Protein AF-A0A9N9SGQ4-F1 (afdb_monomer_lite)

Structure (mmCIF, N/CA/C/O backbone):
data_AF-A0A9N9SGQ4-F1
#
_entry.id   AF-A0A9N9SGQ4-F1
#
loop_
_atom_site.group_PDB
_atom_site.id
_atom_site.type_symbol
_atom_site.label_atom_id
_atom_site.label_alt_id
_atom_site.label_comp_id
_atom_site.label_asym_id
_atom_site.label_entity_id
_atom_site.label_seq_id
_atom_site.pdbx_PDB_ins_code
_atom_site.Cartn_x
_atom_site.Cartn_y
_atom_site.Cartn_z
_atom_site.occupancy
_atom_site.B_iso_or_equiv
_atom_site.auth_seq_id
_atom_site.auth_comp_id
_atom_site.auth_asym_id
_atom_site.auth_atom_id
_atom_site.pdbx_PDB_model_num
ATOM 1 N N . MET A 1 1 ? -41.877 2.219 11.984 1.00 39.41 1 MET A N 1
ATOM 2 C CA . MET A 1 1 ? -40.565 1.550 12.148 1.00 39.41 1 MET A CA 1
ATOM 3 C C . MET A 1 1 ? -39.696 1.920 10.952 1.00 39.41 1 MET A C 1
ATOM 5 O O . MET A 1 1 ? -40.021 1.522 9.845 1.00 39.41 1 MET A O 1
ATOM 9 N N . SER A 1 2 ? -38.686 2.779 11.128 1.00 46.25 2 SER A N 1
ATOM 10 C CA . SER A 1 2 ? -37.854 3.271 10.017 1.00 46.25 2 SER A CA 1
ATOM 11 C C . SER A 1 2 ? -36.618 2.382 9.852 1.00 46.25 2 SER A C 1
ATOM 13 O O . SER A 1 2 ? -35.732 2.385 10.707 1.00 46.25 2 SER A O 1
ATOM 15 N N . ASN A 1 3 ? -36.576 1.608 8.763 1.00 47.66 3 ASN A N 1
ATOM 16 C CA . ASN A 1 3 ? -35.424 0.803 8.355 1.00 47.66 3 ASN A CA 1
ATOM 17 C C . ASN A 1 3 ? -34.316 1.721 7.825 1.00 47.66 3 ASN A C 1
ATOM 19 O O . ASN A 1 3 ? -34.193 1.966 6.624 1.00 47.66 3 ASN A O 1
ATOM 23 N N . ARG A 1 4 ? -33.496 2.247 8.737 1.00 45.59 4 ARG A N 1
ATOM 24 C CA . ARG A 1 4 ? -32.299 3.006 8.378 1.00 45.59 4 ARG A CA 1
ATOM 25 C C . ARG A 1 4 ? -31.249 2.015 7.856 1.00 45.59 4 ARG A C 1
ATOM 27 O O . ARG A 1 4 ? -30.684 1.251 8.636 1.00 45.59 4 ARG A O 1
ATOM 34 N N . LYS A 1 5 ? -31.011 2.002 6.536 1.00 50.31 5 LYS A N 1
ATOM 35 C CA . LYS A 1 5 ? -29.876 1.294 5.914 1.00 50.31 5 LYS A CA 1
ATOM 36 C C . LYS A 1 5 ? -28.607 1.679 6.680 1.00 50.31 5 LYS A C 1
ATOM 38 O O . LYS A 1 5 ? -28.255 2.858 6.713 1.00 50.31 5 LYS A O 1
ATOM 43 N N . LYS A 1 6 ? -27.951 0.710 7.325 1.00 44.91 6 LYS A N 1
ATOM 44 C CA . LYS A 1 6 ? -26.631 0.928 7.921 1.00 44.91 6 LYS A CA 1
ATOM 45 C C . LYS A 1 6 ? -25.654 1.150 6.770 1.00 44.91 6 LYS A C 1
ATOM 47 O O . LYS A 1 6 ? -25.265 0.202 6.096 1.00 44.91 6 LYS A O 1
ATOM 52 N N . PHE A 1 7 ? -25.325 2.409 6.504 1.00 44.19 7 PHE A N 1
ATOM 53 C CA . PHE A 1 7 ? -24.153 2.737 5.708 1.00 44.19 7 PHE A CA 1
ATOM 54 C C . PHE A 1 7 ? -22.929 2.225 6.472 1.00 44.19 7 PHE A C 1
ATOM 56 O O . PHE A 1 7 ? -22.817 2.449 7.675 1.00 44.19 7 PHE A O 1
ATOM 63 N N . TYR A 1 8 ? -22.066 1.480 5.785 1.00 48.06 8 TYR A N 1
ATOM 64 C CA . TYR A 1 8 ? -20.759 1.090 6.302 1.00 48.06 8 TYR A CA 1
ATOM 65 C C . TYR A 1 8 ? -19.973 2.369 6.602 1.00 48.06 8 TYR A C 1
ATOM 67 O O . TYR A 1 8 ? -19.695 3.136 5.679 1.00 48.06 8 TYR A O 1
ATOM 75 N N . ASP A 1 9 ? -19.689 2.620 7.879 1.00 44.97 9 ASP A N 1
ATOM 76 C CA . ASP A 1 9 ? -18.826 3.715 8.307 1.00 44.97 9 ASP A CA 1
ATOM 77 C C . ASP A 1 9 ? -17.366 3.242 8.189 1.00 44.97 9 ASP A C 1
ATOM 79 O O . ASP A 1 9 ? -16.953 2.346 8.928 1.00 44.97 9 ASP A O 1
ATOM 83 N N . PRO A 1 10 ? -16.574 3.771 7.239 1.00 49.44 10 PRO A N 1
ATOM 84 C CA . PRO A 1 10 ? -15.203 3.323 7.027 1.00 49.44 10 PRO A CA 1
ATOM 85 C C . PRO A 1 10 ? -14.225 3.830 8.099 1.00 49.44 10 PRO A C 1
ATOM 87 O O . PRO A 1 10 ? -13.058 3.442 8.064 1.00 49.44 10 PRO A O 1
ATOM 90 N N . SER A 1 11 ? -14.668 4.678 9.038 1.00 47.62 11 SER A N 1
ATOM 91 C CA . SER A 1 11 ? -13.829 5.148 10.151 1.00 47.62 11 SER A CA 1
ATOM 92 C C . SER A 1 11 ? -13.601 4.081 11.239 1.00 47.62 11 SER A C 1
ATOM 94 O O . SER A 1 11 ? -12.649 4.183 12.013 1.00 47.62 11 SER A O 1
ATOM 96 N N . ASP A 1 12 ? -14.392 3.002 11.232 1.00 48.22 12 ASP A N 1
ATOM 97 C CA . ASP A 1 12 ? -14.352 1.896 12.195 1.00 48.22 12 ASP A CA 1
ATOM 98 C C . ASP A 1 12 ? -13.563 0.688 11.661 1.00 48.22 12 ASP A C 1
ATOM 100 O O . ASP A 1 12 ? -14.053 -0.443 11.566 1.00 48.22 12 ASP A O 1
ATOM 104 N N . ASN A 1 13 ? -12.290 0.882 11.310 1.00 58.91 13 ASN A N 1
ATOM 105 C CA . ASN A 1 13 ? -11.428 -0.287 11.164 1.00 58.91 13 ASN A CA 1
ATOM 106 C C . ASN A 1 13 ? -11.178 -0.846 12.576 1.00 58.91 13 ASN A C 1
ATOM 108 O O . ASN A 1 13 ? -10.500 -0.212 13.387 1.00 58.91 13 ASN A O 1
ATOM 112 N N . ALA A 1 14 ? -11.750 -2.015 12.890 1.00 61.97 14 ALA A N 1
ATOM 113 C CA . ALA A 1 14 ? -11.760 -2.612 14.234 1.00 61.97 14 ALA A CA 1
ATOM 114 C C . ALA A 1 14 ? -10.365 -2.722 14.885 1.00 61.97 14 ALA A C 1
ATOM 116 O O . ALA A 1 14 ? -10.246 -2.819 16.106 1.00 61.97 14 ALA A O 1
ATOM 117 N N . LEU A 1 15 ? -9.310 -2.708 14.068 1.00 60.81 15 LEU A N 1
ATOM 118 C CA . LEU A 1 15 ? -7.911 -2.713 14.485 1.00 60.81 15 LEU A CA 1
ATOM 119 C C . LEU A 1 15 ? -7.448 -1.341 14.991 1.00 60.81 15 LEU A C 1
ATOM 121 O O . LEU A 1 15 ? -6.843 -1.254 16.057 1.00 60.81 15 LEU A O 1
ATOM 125 N N . THR A 1 16 ? -7.797 -0.262 14.290 1.00 62.34 16 THR A N 1
ATOM 126 C CA . THR A 1 16 ? -7.433 1.111 14.665 1.00 62.34 16 THR A CA 1
ATOM 127 C C . THR A 1 16 ? -8.123 1.530 15.964 1.00 62.34 16 THR A C 1
ATOM 129 O O . THR A 1 16 ? -7.479 2.091 16.849 1.00 62.34 16 THR A O 1
ATOM 132 N N . ALA A 1 17 ? -9.396 1.160 16.149 1.00 64.38 17 ALA A N 1
ATOM 133 C CA . ALA A 1 17 ? -10.119 1.372 17.409 1.00 64.38 17 ALA A CA 1
ATOM 134 C C . ALA A 1 17 ? -9.454 0.663 18.608 1.00 64.38 17 ALA A C 1
ATOM 136 O O . ALA A 1 17 ? -9.537 1.132 19.744 1.00 64.38 17 ALA A O 1
ATOM 137 N N . LYS A 1 18 ? -8.750 -0.448 18.352 1.00 67.75 18 LYS A N 1
ATOM 138 C CA . LYS A 1 18 ? -7.996 -1.222 19.350 1.00 67.75 18 LYS A CA 1
ATOM 139 C C . LYS A 1 18 ? -6.526 -0.805 19.465 1.00 67.75 18 LYS A C 1
ATOM 141 O O . LYS A 1 18 ? -5.787 -1.450 20.202 1.00 67.75 18 LYS A O 1
ATOM 146 N N . ASN A 1 19 ? -6.101 0.255 18.769 1.00 64.19 19 ASN A N 1
ATOM 147 C CA . ASN A 1 19 ? -4.700 0.685 18.695 1.00 64.19 19 ASN A CA 1
ATOM 148 C C . ASN A 1 19 ? -3.757 -0.434 18.198 1.00 64.19 19 ASN A C 1
ATOM 150 O O . ASN A 1 19 ? -2.599 -0.511 18.605 1.00 64.19 19 ASN A O 1
ATOM 154 N N . ILE A 1 20 ? -4.274 -1.334 17.356 1.00 63.44 20 ILE A N 1
ATOM 155 C CA . ILE A 1 20 ? -3.523 -2.439 16.762 1.00 63.44 20 ILE A CA 1
ATOM 156 C C . ILE A 1 20 ? -3.000 -1.972 15.407 1.00 63.44 20 ILE A C 1
ATOM 158 O O . ILE A 1 20 ? -3.774 -1.690 14.487 1.00 63.44 20 ILE A O 1
ATOM 162 N N . TYR A 1 21 ? -1.678 -1.943 15.284 1.00 78.19 21 TYR A N 1
ATOM 163 C CA . TYR A 1 21 ? -0.982 -1.629 14.045 1.00 78.19 21 TYR A CA 1
ATOM 164 C C . TYR A 1 21 ? -0.517 -2.920 13.382 1.00 78.19 21 TYR A C 1
ATOM 166 O O . TYR A 1 21 ? 0.110 -3.766 14.015 1.00 78.19 21 TYR A O 1
ATOM 174 N N . CYS A 1 22 ? -0.861 -3.084 12.113 1.00 79.75 22 CYS A N 1
ATOM 175 C CA . CYS A 1 22 ? -0.547 -4.258 11.318 1.00 79.75 22 CYS A CA 1
ATOM 176 C C . CYS A 1 22 ? 0.244 -3.820 10.092 1.00 79.75 22 CYS A C 1
ATOM 178 O O . CYS A 1 22 ? -0.147 -2.879 9.404 1.00 79.75 22 CYS A O 1
ATOM 180 N N . ILE A 1 23 ? 1.326 -4.539 9.805 1.00 88.50 23 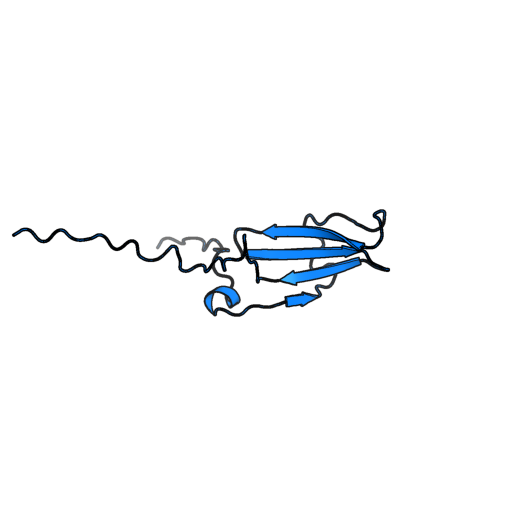ILE A N 1
ATOM 181 C CA . ILE A 1 23 ? 2.097 -4.430 8.569 1.00 88.50 23 ILE A CA 1
ATOM 182 C C . ILE A 1 23 ? 2.164 -5.836 7.991 1.00 88.50 23 ILE A C 1
ATOM 184 O O . ILE A 1 23 ? 2.512 -6.781 8.697 1.00 88.50 23 ILE A O 1
ATOM 188 N N . GLY A 1 24 ? 1.822 -5.985 6.718 1.00 89.88 24 GLY A N 1
ATOM 189 C CA . GLY A 1 24 ? 1.847 -7.289 6.072 1.00 89.88 24 GLY A CA 1
ATOM 190 C C . GLY A 1 24 ? 1.990 -7.187 4.568 1.00 89.88 24 GLY A C 1
ATOM 191 O O . GLY A 1 24 ? 1.643 -6.178 3.953 1.00 89.88 24 GLY A O 1
ATOM 192 N N . THR A 1 25 ? 2.500 -8.251 3.963 1.00 92.31 25 THR A N 1
ATOM 193 C CA . THR A 1 25 ? 2.470 -8.406 2.512 1.00 92.31 25 THR A CA 1
ATOM 194 C C . THR A 1 25 ? 1.065 -8.797 2.069 1.00 92.31 25 THR A C 1
ATOM 196 O O . THR A 1 25 ? 0.373 -9.577 2.724 1.00 92.31 25 THR A O 1
ATOM 199 N N . LEU A 1 26 ? 0.625 -8.235 0.947 1.00 91.06 26 LEU A N 1
ATOM 200 C CA . LEU A 1 26 ? -0.665 -8.544 0.345 1.00 91.06 26 LEU A CA 1
ATOM 201 C C . LEU A 1 2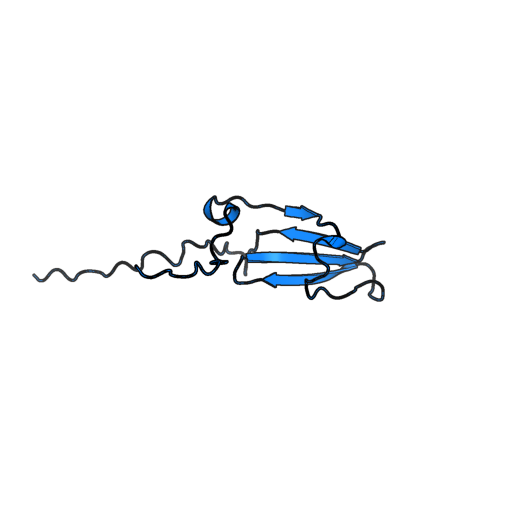6 ? -0.448 -9.269 -0.976 1.00 91.06 26 LEU A C 1
ATOM 203 O O . LEU A 1 26 ? 0.383 -8.875 -1.797 1.00 91.06 26 LEU A O 1
ATOM 207 N N . ARG A 1 27 ? -1.224 -10.331 -1.185 1.00 89.25 27 ARG A N 1
ATOM 208 C CA . ARG A 1 27 ? -1.239 -11.065 -2.448 1.00 89.25 27 ARG A CA 1
ATOM 209 C C . ARG A 1 27 ? -1.892 -10.204 -3.534 1.00 89.25 27 ARG A C 1
ATOM 211 O O . ARG A 1 27 ? -2.829 -9.453 -3.260 1.00 89.25 27 ARG A O 1
ATOM 218 N N . SER A 1 28 ? -1.383 -10.295 -4.760 1.00 85.75 28 SER A N 1
ATOM 219 C CA . SER A 1 28 ? -1.766 -9.417 -5.874 1.00 85.75 28 SER A CA 1
ATOM 220 C C . SER A 1 28 ? -3.254 -9.486 -6.234 1.00 85.75 28 SER A C 1
ATOM 222 O O . SER A 1 28 ? -3.851 -8.453 -6.519 1.00 85.75 28 SER A O 1
ATOM 224 N N . ASP A 1 29 ? -3.858 -10.671 -6.142 1.00 90.06 29 ASP A N 1
ATOM 225 C CA . ASP A 1 29 ? -5.281 -10.935 -6.407 1.00 90.06 29 ASP A CA 1
ATOM 226 C C . ASP A 1 29 ? -6.226 -10.237 -5.410 1.00 90.06 29 ASP A C 1
ATOM 228 O O . ASP A 1 29 ? -7.413 -10.062 -5.671 1.00 90.06 29 ASP A O 1
ATOM 232 N N . ARG A 1 30 ? -5.717 -9.801 -4.250 1.00 88.12 30 ARG A N 1
ATOM 233 C CA . ARG A 1 30 ? -6.515 -9.117 -3.216 1.00 88.12 30 ARG A CA 1
ATOM 234 C C . ARG A 1 30 ? -6.570 -7.601 -3.383 1.00 88.12 30 ARG A C 1
ATOM 236 O O . ARG A 1 30 ? -7.341 -6.949 -2.686 1.00 88.12 30 ARG A O 1
ATOM 243 N N . ILE A 1 31 ? -5.776 -7.043 -4.297 1.00 87.62 31 ILE A N 1
ATOM 244 C CA . ILE A 1 31 ? -5.592 -5.594 -4.479 1.00 87.62 31 ILE A CA 1
ATOM 245 C C . ILE A 1 31 ? -5.782 -5.142 -5.933 1.00 87.62 31 ILE A C 1
ATOM 247 O O . ILE A 1 31 ? -5.422 -4.020 -6.275 1.00 87.62 31 ILE A O 1
ATOM 251 N N . GLU A 1 32 ? -6.361 -5.982 -6.792 1.00 80.88 32 GLU A N 1
ATOM 252 C CA . GLU A 1 32 ? -6.556 -5.688 -8.224 1.00 80.88 32 GLU A CA 1
ATOM 253 C C . GLU A 1 32 ? -7.436 -4.457 -8.475 1.00 80.88 32 GLU A C 1
ATOM 255 O O . GLU A 1 32 ? -7.270 -3.762 -9.472 1.00 80.88 32 GLU A O 1
ATOM 260 N N . LYS A 1 33 ? -8.357 -4.166 -7.550 1.00 85.75 33 LYS A N 1
ATOM 261 C CA . LYS A 1 33 ? -9.253 -3.003 -7.623 1.00 85.75 33 LYS A CA 1
ATOM 262 C C . LYS A 1 33 ? -8.627 -1.714 -7.088 1.00 85.75 33 LYS A C 1
ATOM 264 O O . LYS A 1 33 ? -9.223 -0.651 -7.237 1.00 85.75 33 LYS A O 1
ATOM 269 N N . ALA A 1 34 ? -7.473 -1.795 -6.428 1.00 84.69 34 ALA A N 1
ATOM 270 C CA . ALA A 1 34 ? -6.793 -0.610 -5.931 1.00 84.69 34 ALA A CA 1
ATOM 271 C C . ALA A 1 34 ? -6.096 0.107 -7.102 1.00 84.69 34 ALA A C 1
ATOM 273 O O . ALA A 1 34 ? -5.467 -0.568 -7.921 1.00 84.69 34 ALA A O 1
ATOM 274 N N . PRO A 1 35 ? -6.141 1.451 -7.181 1.00 88.88 35 PRO A N 1
ATOM 275 C CA . PRO A 1 35 ? -5.478 2.235 -8.226 1.00 88.88 35 PRO A CA 1
ATOM 276 C C . PRO A 1 35 ? -3.952 2.291 -8.007 1.00 88.88 35 PRO A C 1
ATOM 278 O O . PRO A 1 35 ? -3.354 3.351 -7.841 1.00 88.88 35 PRO A O 1
ATOM 281 N N . LEU A 1 36 ? -3.308 1.126 -7.947 1.00 87.56 36 LEU A N 1
ATOM 282 C CA . LEU A 1 36 ? -1.866 0.986 -7.805 1.00 87.56 36 LEU A CA 1
ATOM 283 C C . LEU A 1 36 ? -1.211 0.935 -9.181 1.00 87.56 36 LEU A C 1
ATOM 285 O O . LEU A 1 36 ? -1.506 0.055 -9.989 1.00 87.56 36 LEU A O 1
ATOM 289 N N . THR A 1 37 ? -0.255 1.831 -9.397 1.00 88.81 37 THR A N 1
ATOM 290 C CA . THR A 1 37 ? 0.547 1.885 -10.619 1.00 88.81 37 THR A CA 1
ATOM 291 C C . THR A 1 37 ? 1.289 0.568 -10.860 1.00 88.81 37 THR A C 1
ATOM 293 O O . THR A 1 37 ? 1.829 -0.042 -9.930 1.00 88.81 37 THR A O 1
ATOM 296 N N . ASP A 1 38 ? 1.320 0.115 -12.114 1.00 89.06 38 ASP A N 1
ATOM 297 C CA . ASP A 1 38 ? 2.178 -0.993 -12.530 1.00 89.06 38 ASP A CA 1
ATOM 298 C C . ASP A 1 38 ? 3.623 -0.493 -12.669 1.00 89.06 38 ASP A C 1
ATOM 300 O O . ASP A 1 38 ? 3.929 0.396 -13.463 1.00 89.06 38 ASP A O 1
ATOM 304 N N . LEU A 1 39 ? 4.523 -1.066 -11.875 1.00 90.81 39 LEU A N 1
ATOM 305 C CA . LEU A 1 39 ? 5.934 -0.698 -11.824 1.00 90.81 39 LEU A CA 1
ATOM 306 C C . LEU A 1 39 ? 6.839 -1.590 -12.696 1.00 90.81 39 LEU A C 1
ATOM 308 O O . LEU A 1 39 ? 8.048 -1.421 -12.648 1.00 90.81 39 LEU A O 1
ATOM 312 N N . LYS A 1 40 ? 6.315 -2.534 -13.501 1.00 87.62 40 LYS A N 1
ATOM 313 C CA . LYS A 1 40 ? 7.135 -3.551 -14.210 1.00 87.62 40 LYS A CA 1
ATOM 314 C C . LYS A 1 40 ? 8.109 -2.922 -15.206 1.00 87.62 40 LYS A C 1
ATOM 316 O O . LYS A 1 40 ? 9.135 -3.505 -15.527 1.00 87.62 40 LYS A O 1
ATOM 321 N N . LYS A 1 41 ? 7.753 -1.742 -15.717 1.00 90.25 41 LYS A N 1
ATOM 322 C CA . LYS A 1 41 ? 8.552 -0.950 -16.662 1.00 90.25 41 LYS A CA 1
ATOM 323 C C . LYS A 1 41 ? 9.370 0.150 -15.976 1.00 90.25 41 LYS A C 1
ATOM 325 O O . LYS A 1 41 ? 10.049 0.909 -16.656 1.00 90.25 41 LYS A O 1
ATOM 330 N N . GLN A 1 42 ? 9.263 0.278 -14.655 1.00 91.44 42 GLN A N 1
ATOM 331 C CA . GLN A 1 42 ? 9.980 1.283 -13.876 1.00 91.44 42 GLN A CA 1
ATOM 332 C C . GLN A 1 42 ? 11.346 0.752 -13.440 1.00 91.44 42 GLN A C 1
ATOM 334 O O . GLN A 1 42 ? 11.610 -0.451 -13.466 1.00 91.44 42 GLN A O 1
ATOM 339 N N . LYS A 1 43 ? 12.230 1.659 -13.018 1.00 93.12 43 LYS A N 1
ATOM 340 C CA . LYS A 1 43 ? 13.549 1.287 -12.502 1.00 93.12 43 LYS A CA 1
ATOM 341 C C . LYS A 1 43 ? 13.410 0.422 -11.239 1.00 93.12 43 LYS A C 1
ATOM 343 O O . LYS A 1 43 ? 12.436 0.509 -10.490 1.00 93.12 43 LYS A O 1
ATOM 348 N N . ARG A 1 44 ? 14.405 -0.428 -10.993 1.00 93.38 44 ARG A N 1
ATOM 349 C CA . ARG A 1 44 ? 14.562 -1.128 -9.714 1.00 93.38 44 ARG A CA 1
ATOM 350 C C . ARG A 1 44 ? 14.694 -0.114 -8.569 1.00 93.38 44 ARG A C 1
ATOM 352 O O . ARG A 1 44 ? 15.387 0.893 -8.712 1.00 93.38 44 ARG A O 1
ATOM 359 N N . GLY A 1 45 ? 14.038 -0.389 -7.447 1.00 91.19 45 GLY A N 1
ATOM 360 C CA . GLY A 1 45 ? 13.965 0.488 -6.278 1.00 91.19 45 GLY A CA 1
ATOM 361 C C . GLY A 1 45 ? 12.836 1.522 -6.335 1.00 91.19 45 GLY A C 1
ATOM 362 O O . GLY A 1 45 ? 12.647 2.260 -5.372 1.00 91.19 45 GLY A O 1
ATOM 363 N N . THR A 1 46 ? 12.066 1.592 -7.427 1.00 93.00 46 THR A N 1
ATOM 364 C CA . THR A 1 46 ? 10.897 2.474 -7.501 1.00 93.00 46 THR A CA 1
ATOM 365 C C . THR A 1 46 ? 9.768 1.947 -6.615 1.00 93.00 46 THR A C 1
ATOM 367 O O . THR A 1 46 ? 9.514 0.742 -6.545 1.00 93.00 46 THR A O 1
ATOM 370 N N . SER A 1 47 ? 9.051 2.857 -5.960 1.00 92.88 47 SER A N 1
ATOM 371 C CA . SER A 1 47 ? 7.861 2.545 -5.175 1.00 92.88 47 SER A CA 1
ATOM 372 C C . SER A 1 47 ? 6.710 3.492 -5.503 1.00 92.88 47 SER A C 1
ATOM 374 O O . SER A 1 47 ? 6.904 4.604 -5.992 1.00 92.88 47 SER A O 1
ATOM 376 N N . HIS A 1 48 ? 5.492 3.023 -5.251 1.00 92.44 48 HIS A N 1
ATOM 377 C CA . HIS A 1 48 ? 4.263 3.793 -5.352 1.00 92.44 48 HIS A CA 1
ATOM 378 C C . HIS A 1 48 ? 3.458 3.607 -4.070 1.00 92.44 48 HIS A C 1
ATOM 380 O O . HIS A 1 48 ? 3.183 2.476 -3.660 1.00 92.44 48 HIS A O 1
ATOM 386 N N . VAL A 1 49 ? 3.084 4.723 -3.449 1.00 90.00 49 VAL A N 1
ATOM 387 C CA . VAL A 1 49 ? 2.347 4.747 -2.187 1.00 90.00 49 VAL A CA 1
ATOM 388 C C . VAL A 1 49 ? 0.948 5.277 -2.450 1.00 90.00 49 VAL A C 1
ATOM 390 O O . VAL A 1 49 ? 0.780 6.350 -3.021 1.00 90.00 49 VAL A O 1
ATOM 393 N N . LEU A 1 50 ? -0.053 4.526 -2.007 1.00 89.12 50 LEU A N 1
ATOM 394 C CA . LEU 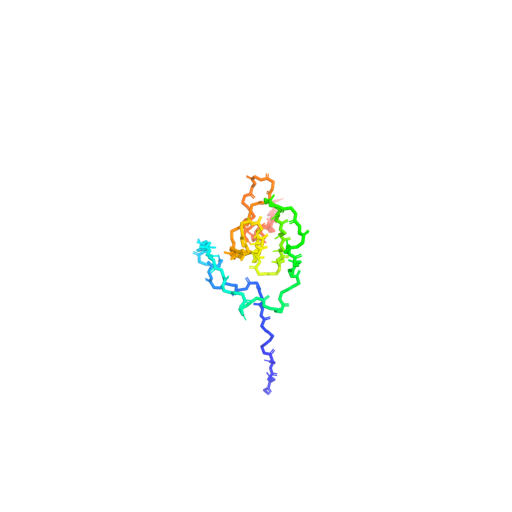A 1 50 ? -1.455 4.906 -2.053 1.00 89.12 50 LEU A CA 1
ATOM 395 C C . LEU A 1 50 ? -2.001 4.935 -0.625 1.00 89.12 50 LEU A C 1
ATOM 397 O O . LEU A 1 50 ? -1.880 3.951 0.103 1.00 89.12 50 LEU A O 1
ATOM 401 N N . ARG A 1 51 ? -2.614 6.052 -0.231 1.00 85.50 51 ARG A N 1
ATOM 402 C CA . ARG A 1 51 ? -3.239 6.230 1.085 1.00 85.50 51 ARG A CA 1
ATOM 403 C C . ARG A 1 51 ? -4.738 6.415 0.922 1.00 85.50 51 ARG A C 1
ATOM 405 O O . ARG A 1 51 ? -5.177 7.284 0.174 1.00 85.50 51 ARG A O 1
ATOM 412 N N . GLU A 1 52 ? -5.510 5.653 1.684 1.00 83.25 52 GLU A N 1
ATOM 413 C CA . GLU A 1 52 ? -6.938 5.882 1.857 1.00 83.25 52 GLU A CA 1
ATOM 414 C C . GLU A 1 52 ? -7.183 6.604 3.183 1.00 83.25 52 GLU A C 1
ATOM 416 O O . GLU A 1 52 ? -7.022 6.047 4.268 1.00 83.25 52 GLU A O 1
ATOM 421 N N . THR A 1 53 ? -7.581 7.873 3.099 1.00 77.31 53 THR A N 1
ATOM 422 C CA . THR A 1 53 ? -7.753 8.750 4.268 1.00 77.31 53 THR A CA 1
ATOM 423 C C . THR A 1 53 ? -8.894 8.320 5.185 1.00 77.31 53 THR A C 1
ATOM 425 O O . THR A 1 53 ? -8.835 8.585 6.380 1.00 77.31 53 THR A O 1
ATOM 428 N N . LYS A 1 54 ? -9.913 7.627 4.658 1.00 73.56 54 LYS A N 1
ATOM 429 C CA . LYS A 1 54 ? -11.084 7.200 5.440 1.00 73.56 54 LYS A CA 1
ATOM 430 C C . LYS A 1 54 ? -10.775 6.057 6.408 1.00 73.56 54 LYS A C 1
ATOM 432 O O . LYS A 1 54 ? -11.251 6.079 7.533 1.00 73.56 54 LYS A O 1
ATOM 437 N N . THR A 1 55 ? -9.987 5.077 5.969 1.00 72.25 55 THR A N 1
ATOM 438 C CA . THR A 1 55 ? -9.660 3.861 6.740 1.00 72.25 55 THR A CA 1
ATOM 439 C C . THR A 1 55 ? -8.247 3.893 7.333 1.00 72.25 55 THR A C 1
ATOM 441 O O . THR A 1 55 ? -7.862 2.976 8.061 1.00 72.25 55 THR A O 1
ATOM 444 N N . ASN A 1 56 ? -7.465 4.929 6.999 1.00 76.62 56 ASN A N 1
ATOM 445 C CA . ASN A 1 56 ? -6.031 5.056 7.268 1.00 76.62 56 ASN A CA 1
ATOM 446 C C . ASN A 1 56 ? -5.198 3.868 6.753 1.00 76.62 56 ASN A C 1
ATOM 448 O O . ASN A 1 56 ? -4.128 3.570 7.282 1.00 76.62 56 ASN A O 1
ATOM 452 N N . LEU A 1 57 ? -5.696 3.171 5.729 1.00 83.12 57 LEU A N 1
ATOM 453 C CA . LEU A 1 57 ? -4.949 2.121 5.056 1.00 83.12 57 LEU A CA 1
ATOM 454 C C . LEU A 1 57 ? -3.961 2.741 4.075 1.00 83.12 57 LEU A C 1
ATOM 456 O O . LEU A 1 57 ? -4.285 3.642 3.299 1.00 83.12 57 LEU A O 1
ATOM 460 N N . VAL A 1 58 ? -2.751 2.210 4.096 1.00 87.88 58 VAL A N 1
ATOM 461 C CA . VAL A 1 58 ? -1.663 2.581 3.209 1.00 87.88 58 VAL A CA 1
ATOM 462 C C . VAL A 1 58 ? -1.218 1.330 2.477 1.00 87.88 58 VAL A C 1
ATOM 464 O O . VAL A 1 58 ? -0.907 0.304 3.084 1.00 87.88 58 VAL A O 1
ATOM 467 N N . LEU A 1 59 ? -1.195 1.426 1.156 1.00 90.50 59 LEU A N 1
ATOM 468 C CA . LEU A 1 59 ? -0.676 0.406 0.265 1.00 90.50 59 LEU A CA 1
ATOM 469 C C . LEU A 1 59 ? 0.617 0.918 -0.351 1.00 90.50 59 LEU A C 1
ATOM 471 O O . LEU A 1 59 ? 0.657 1.997 -0.938 1.00 90.50 59 LEU A O 1
ATOM 475 N N . ILE A 1 60 ? 1.672 0.126 -0.235 1.00 91.88 60 ILE A N 1
ATOM 476 C CA . ILE A 1 60 ? 2.985 0.435 -0.787 1.00 91.88 60 ILE A CA 1
ATOM 477 C C . ILE A 1 60 ? 3.317 -0.665 -1.778 1.00 91.88 60 ILE A C 1
ATOM 479 O O . ILE A 1 60 ? 3.551 -1.809 -1.389 1.00 91.88 60 ILE A O 1
ATOM 483 N N . ARG A 1 61 ? 3.340 -0.32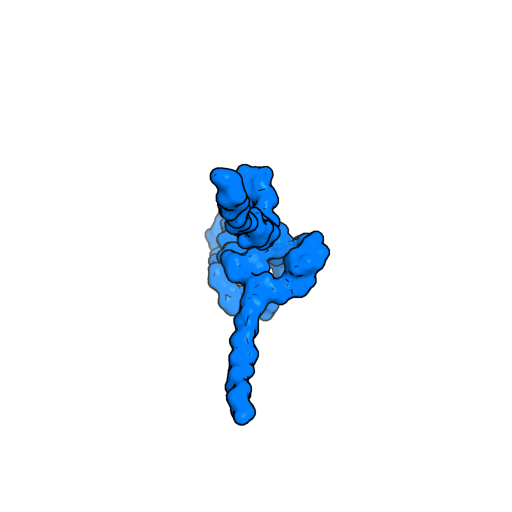7 -3.066 1.00 93.50 61 ARG A N 1
ATOM 484 C CA . ARG A 1 61 ? 3.863 -1.214 -4.103 1.00 93.50 61 ARG A CA 1
ATOM 485 C C . ARG A 1 61 ? 5.318 -0.860 -4.351 1.00 93.50 61 ARG A C 1
ATOM 487 O O . ARG A 1 61 ? 5.633 0.302 -4.581 1.00 93.50 61 ARG A O 1
ATOM 494 N N . TRP A 1 62 ? 6.195 -1.851 -4.310 1.00 93.50 62 TRP A N 1
ATOM 495 C CA . TRP A 1 62 ? 7.626 -1.669 -4.533 1.00 93.50 62 TRP A CA 1
ATOM 496 C C . TRP A 1 62 ? 8.090 -2.578 -5.664 1.00 93.50 62 TRP A C 1
ATOM 498 O O . TRP A 1 62 ? 7.567 -3.682 -5.842 1.00 93.50 62 TRP A O 1
ATOM 508 N N . HIS A 1 63 ? 9.033 -2.078 -6.453 1.00 93.12 63 HIS A N 1
ATOM 509 C CA . HIS A 1 63 ? 9.619 -2.786 -7.576 1.00 93.12 63 HIS A CA 1
ATOM 510 C C . HIS A 1 63 ? 11.088 -3.048 -7.300 1.00 93.12 63 HIS A C 1
ATOM 512 O O . HIS A 1 63 ? 11.900 -2.125 -7.303 1.00 93.12 63 HIS A O 1
ATOM 518 N N . ASP A 1 64 ? 11.413 -4.312 -7.061 1.00 88.25 64 ASP A N 1
ATOM 519 C CA . ASP A 1 64 ? 12.794 -4.766 -6.972 1.00 88.25 64 ASP A CA 1
ATOM 520 C C . ASP A 1 64 ? 13.106 -5.702 -8.150 1.00 88.25 64 ASP A C 1
ATOM 522 O O . ASP A 1 64 ? 13.024 -5.275 -9.299 1.00 88.25 64 ASP A O 1
ATOM 526 N N . ASN A 1 65 ? 13.396 -6.982 -7.896 1.00 89.31 65 ASN A N 1
ATOM 527 C CA . ASN A 1 65 ? 13.422 -8.020 -8.937 1.00 89.31 65 ASN A CA 1
ATOM 528 C C . ASN A 1 65 ? 12.010 -8.450 -9.380 1.00 89.31 65 ASN A C 1
ATOM 530 O O . ASN A 1 65 ? 11.816 -8.971 -10.474 1.00 89.31 65 ASN A O 1
ATOM 534 N N . SER A 1 66 ? 11.020 -8.263 -8.507 1.00 88.31 66 SER A N 1
ATOM 535 C CA . SER A 1 66 ? 9.600 -8.489 -8.771 1.00 88.31 66 SER A CA 1
ATOM 536 C C . SER A 1 66 ? 8.779 -7.432 -8.035 1.00 88.31 66 SER A C 1
ATOM 538 O O . SER A 1 66 ? 9.313 -6.667 -7.226 1.00 88.31 66 SER A O 1
ATOM 540 N N . GLN A 1 67 ? 7.482 -7.358 -8.328 1.00 90.69 67 GLN A N 1
ATOM 541 C CA . GLN A 1 67 ? 6.595 -6.457 -7.605 1.00 90.69 67 GLN A CA 1
ATOM 542 C C . GLN A 1 67 ? 6.042 -7.112 -6.354 1.00 90.69 67 GLN A C 1
ATOM 544 O O . GLN A 1 67 ? 5.390 -8.153 -6.428 1.00 90.69 67 GLN A O 1
ATOM 549 N N . GLY A 1 68 ? 6.216 -6.436 -5.225 1.00 91.69 68 GLY A N 1
ATOM 550 C CA . GLY A 1 68 ? 5.509 -6.749 -3.993 1.00 91.69 68 GLY A CA 1
ATOM 551 C C . GLY A 1 68 ? 4.567 -5.619 -3.606 1.00 91.69 68 GLY A C 1
ATOM 552 O O . GLY A 1 68 ? 4.743 -4.472 -4.016 1.00 91.69 68 GLY A O 1
ATOM 553 N N . THR A 1 69 ? 3.556 -5.934 -2.800 1.00 93.69 69 THR A N 1
ATOM 554 C CA . THR A 1 69 ? 2.707 -4.919 -2.167 1.00 93.69 69 THR A CA 1
ATOM 555 C C . THR A 1 69 ? 2.642 -5.166 -0.666 1.00 93.69 69 THR A C 1
ATOM 557 O O . THR A 1 69 ? 2.421 -6.293 -0.226 1.00 93.69 69 THR A O 1
ATOM 560 N N . ILE A 1 70 ? 2.853 -4.107 0.108 1.00 91.88 70 ILE A N 1
ATOM 561 C CA . ILE A 1 70 ? 2.722 -4.076 1.561 1.00 91.88 70 ILE A CA 1
ATOM 562 C C . ILE A 1 70 ? 1.466 -3.275 1.892 1.00 91.88 70 ILE A C 1
ATOM 564 O O . ILE A 1 70 ? 1.251 -2.199 1.336 1.00 91.88 70 ILE A O 1
ATOM 568 N N . GLY A 1 71 ? 0.641 -3.809 2.785 1.00 90.25 71 GLY A N 1
ATOM 569 C CA . GLY A 1 71 ? -0.466 -3.100 3.404 1.00 90.25 71 GLY A CA 1
ATOM 570 C C . GLY A 1 71 ? -0.130 -2.760 4.847 1.00 90.25 71 GLY A C 1
ATOM 571 O O . GLY A 1 71 ? 0.414 -3.590 5.578 1.00 90.25 71 GLY A O 1
ATOM 572 N N . THR A 1 72 ? -0.459 -1.543 5.257 1.00 86.94 72 THR A N 1
ATOM 573 C CA . THR A 1 72 ? -0.325 -1.105 6.642 1.00 86.94 72 THR A CA 1
ATOM 574 C C . THR A 1 72 ? -1.461 -0.167 7.028 1.00 86.94 72 THR A C 1
ATOM 576 O O . THR A 1 72 ? -1.944 0.597 6.198 1.00 86.94 72 THR A O 1
ATOM 579 N N . ASN A 1 73 ? -1.908 -0.225 8.280 1.00 83.75 73 ASN A N 1
ATOM 580 C CA . ASN A 1 73 ? -2.763 0.809 8.884 1.00 83.75 73 ASN A CA 1
ATOM 581 C C . ASN A 1 73 ? -1.958 1.780 9.769 1.00 83.75 73 ASN A C 1
ATOM 583 O O . ASN A 1 73 ? -2.528 2.610 10.479 1.00 83.75 73 ASN A O 1
ATOM 587 N N . TYR A 1 74 ? -0.631 1.647 9.747 1.00 75.38 74 TYR A N 1
ATOM 588 C CA . TYR A 1 74 ? 0.312 2.522 10.419 1.00 75.38 74 TYR A CA 1
ATOM 589 C C . TYR A 1 74 ? 0.753 3.632 9.466 1.00 75.38 74 TYR A C 1
ATOM 591 O O . TYR A 1 74 ? 1.417 3.370 8.461 1.00 75.38 74 TYR A O 1
ATOM 599 N N . TYR A 1 75 ? 0.398 4.871 9.795 1.00 68.06 75 TYR A N 1
ATOM 600 C CA . TYR A 1 75 ? 0.825 6.051 9.055 1.00 68.06 75 TYR A CA 1
ATOM 601 C C . TYR A 1 75 ? 1.211 7.161 10.029 1.00 68.06 75 TYR A C 1
ATOM 603 O O . TYR A 1 75 ? 0.453 7.482 10.943 1.00 68.06 75 TYR A O 1
ATOM 611 N N . VAL A 1 76 ? 2.392 7.737 9.818 1.00 62.75 76 VAL A N 1
ATOM 612 C CA . VAL A 1 76 ? 2.917 8.861 10.596 1.00 62.75 76 VAL A CA 1
ATOM 613 C C . VAL A 1 76 ? 3.073 10.027 9.635 1.00 62.75 76 VAL A C 1
ATOM 615 O O . VAL A 1 76 ? 3.822 9.935 8.664 1.00 62.75 76 VAL A O 1
ATOM 618 N N . GLU A 1 77 ? 2.356 11.116 9.892 1.00 58.06 77 GLU A N 1
ATOM 619 C CA . GLU A 1 77 ? 2.466 12.345 9.111 1.00 58.06 77 GLU A CA 1
ATOM 620 C C . GLU A 1 77 ? 3.437 13.282 9.844 1.00 58.06 77 GLU A C 1
ATOM 622 O O . GLU A 1 77 ? 3.253 13.570 11.024 1.00 58.06 77 GLU A O 1
ATOM 627 N N . ASN A 1 78 ? 4.510 13.726 9.180 1.00 50.41 78 ASN A N 1
ATOM 628 C CA . ASN A 1 78 ? 5.469 14.712 9.713 1.00 50.41 78 ASN A CA 1
ATOM 629 C C . ASN A 1 78 ? 6.116 14.374 11.076 1.00 50.41 78 ASN A C 1
ATOM 631 O O . ASN A 1 78 ? 6.436 15.268 11.854 1.00 50.41 78 ASN A O 1
ATOM 635 N N . GLY A 1 79 ? 6.328 13.089 11.380 1.00 44.25 79 GLY A N 1
ATOM 636 C CA . GLY A 1 79 ? 6.970 12.660 12.631 1.00 44.25 79 GLY A CA 1
ATOM 637 C C . GLY A 1 79 ? 6.068 12.704 13.871 1.00 44.25 79 GLY A C 1
ATOM 638 O O . GLY A 1 79 ? 6.528 12.367 14.959 1.00 44.25 79 GLY A O 1
ATOM 639 N N . ALA A 1 80 ? 4.787 13.050 13.718 1.00 42.44 80 ALA A N 1
ATOM 640 C CA . ALA A 1 80 ? 3.789 12.951 14.774 1.00 42.44 80 ALA A CA 1
ATOM 641 C C . ALA A 1 80 ? 2.772 11.852 14.433 1.00 42.44 80 ALA A C 1
ATOM 643 O O . ALA A 1 80 ? 2.271 11.751 13.312 1.00 42.44 80 ALA A O 1
ATOM 644 N N . TYR A 1 81 ? 2.473 11.000 15.413 1.00 47.62 81 TYR A N 1
ATOM 645 C CA . TYR A 1 81 ? 1.386 10.032 15.308 1.00 47.62 81 TYR A CA 1
ATOM 646 C C . TYR A 1 81 ? 0.074 10.795 15.106 1.00 47.62 81 TYR A C 1
ATOM 648 O O . TYR A 1 81 ? -0.343 11.535 15.994 1.00 47.62 81 TYR A O 1
ATOM 656 N N . ALA A 1 82 ? -0.602 10.596 13.974 1.00 47.75 82 ALA A N 1
ATOM 657 C CA . ALA A 1 82 ? -1.992 11.012 13.839 1.00 47.75 82 ALA A CA 1
ATOM 658 C C . ALA A 1 82 ? -2.846 10.018 14.637 1.00 47.75 82 ALA A C 1
ATOM 660 O O . ALA A 1 82 ? -3.309 9.003 14.113 1.00 47.75 82 ALA A O 1
ATOM 661 N N . SER A 1 83 ? -2.990 10.257 15.941 1.00 45.97 83 SER A N 1
ATOM 662 C CA . SER A 1 83 ? -3.928 9.488 16.745 1.00 45.97 83 SER A CA 1
ATOM 663 C C . SER A 1 83 ? -5.352 9.884 16.321 1.00 45.97 83 SER A C 1
ATOM 665 O O . SER A 1 83 ? -5.648 11.073 16.199 1.00 45.97 83 SER A O 1
ATOM 667 N N . PRO A 1 84 ? -6.294 8.941 16.146 1.00 48.78 84 PRO A N 1
ATOM 668 C CA . PRO A 1 84 ? -7.701 9.288 15.918 1.00 48.78 84 PRO A CA 1
ATOM 669 C C . PRO A 1 84 ? -8.338 10.084 17.076 1.00 48.78 84 PRO A C 1
ATOM 671 O O . PRO A 1 84 ? -9.473 10.542 16.962 1.00 48.78 84 PRO A O 1
ATOM 674 N N . LYS A 1 85 ? -7.641 10.230 18.215 1.00 44.47 85 LYS A N 1
ATOM 675 C CA . LYS A 1 85 ? -8.182 10.777 19.465 1.00 44.47 85 LYS A CA 1
ATOM 676 C C . LYS A 1 85 ? -8.030 12.289 19.607 1.00 44.47 85 LYS A C 1
ATOM 678 O O . LYS A 1 85 ? -8.684 12.853 20.482 1.00 44.47 85 LYS A O 1
ATOM 683 N N . ASP A 1 86 ? -7.293 12.961 18.727 1.00 42.47 86 ASP A N 1
ATOM 684 C CA . ASP A 1 86 ? -7.115 14.419 18.817 1.00 42.47 86 ASP A CA 1
ATOM 685 C C . ASP A 1 86 ? -8.370 15.219 18.404 1.00 42.47 86 ASP A C 1
ATOM 687 O O . ASP A 1 86 ? -8.406 16.443 18.504 1.00 42.47 86 ASP A O 1
ATOM 691 N N . SER A 1 87 ? -9.453 14.532 18.016 1.00 44.88 87 SER A N 1
ATOM 692 C CA . SER A 1 87 ? -10.768 15.132 17.750 1.00 44.88 87 SER A CA 1
ATOM 693 C C . SER A 1 87 ? -11.758 15.054 18.926 1.00 44.88 87 SER A C 1
ATOM 695 O O . SER A 1 87 ? -12.842 15.636 18.856 1.00 44.88 87 SER A O 1
ATOM 697 N N . ALA A 1 88 ? -11.409 14.408 20.046 1.00 43.47 88 ALA A N 1
ATOM 698 C CA . ALA A 1 88 ? -12.295 14.303 21.203 1.00 43.47 88 ALA A CA 1
ATOM 699 C C . ALA A 1 88 ? -11.816 15.176 22.377 1.00 43.47 88 ALA A C 1
ATOM 701 O O . ALA A 1 88 ? -10.909 14.802 23.115 1.00 43.47 88 ALA A O 1
ATOM 702 N N . LYS A 1 89 ? -12.567 16.267 22.603 1.00 41.91 89 LYS A N 1
ATOM 703 C CA . LYS A 1 89 ? -12.601 17.177 23.773 1.00 41.91 89 LYS A CA 1
ATOM 704 C C . LYS A 1 89 ? -11.874 18.516 23.611 1.00 41.91 89 LYS A C 1
ATOM 706 O O . LYS A 1 89 ? -11.004 18.856 24.405 1.00 41.91 89 LYS A O 1
ATOM 711 N N . ASN A 1 90 ? -12.405 19.380 22.745 1.00 34.50 90 ASN A N 1
ATOM 712 C CA . ASN A 1 90 ? -12.483 20.790 23.128 1.00 34.50 90 ASN A CA 1
ATOM 713 C C . ASN A 1 90 ? -13.719 20.952 24.029 1.00 34.50 90 ASN A C 1
ATOM 715 O O . ASN A 1 90 ? -14.836 21.189 23.569 1.00 34.50 90 ASN A O 1
ATOM 719 N N . GLY A 1 91 ? -13.540 20.663 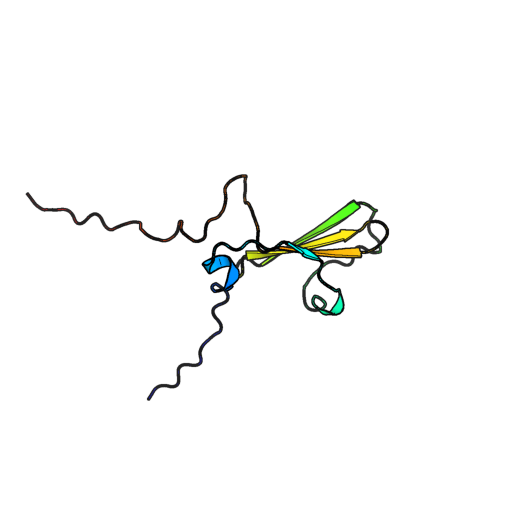25.320 1.00 37.88 91 GLY A N 1
ATOM 720 C CA . GLY A 1 91 ? -14.582 20.836 26.324 1.00 37.88 91 GLY A CA 1
ATOM 721 C C . GLY A 1 91 ? -15.008 22.299 26.364 1.00 37.88 91 GLY A C 1
ATOM 722 O O . GLY A 1 91 ? -14.194 23.181 26.630 1.00 37.88 91 GLY A O 1
ATOM 723 N N . GLN A 1 92 ? -16.289 22.553 26.106 1.00 46.66 92 GLN A N 1
ATOM 724 C CA . GLN A 1 92 ? -16.926 23.835 26.375 1.00 46.66 92 GLN A CA 1
ATOM 725 C C . GLN A 1 92 ? -16.603 24.249 27.819 1.00 46.66 92 GLN A C 1
ATOM 727 O O . GLN A 1 92 ? -17.118 23.664 28.773 1.00 46.66 92 GLN A O 1
ATOM 732 N N . LYS A 1 93 ? -15.742 25.259 28.002 1.00 47.03 93 LYS A N 1
ATOM 733 C CA . LYS A 1 93 ? -15.591 25.932 29.296 1.00 47.03 93 LYS A CA 1
ATOM 734 C C . LYS A 1 93 ? -16.916 26.627 29.599 1.00 47.03 93 LYS A C 1
ATOM 736 O O . LYS A 1 93 ? -17.182 27.723 29.113 1.00 47.03 93 LYS A O 1
ATOM 741 N N . LYS A 1 94 ? -17.761 25.968 30.394 1.00 50.25 94 LYS A N 1
ATOM 742 C CA . LYS A 1 94 ? -18.934 26.577 31.022 1.00 50.25 94 LYS A CA 1
ATOM 743 C C . LYS A 1 94 ? -18.417 27.716 31.909 1.00 50.25 94 LYS A C 1
ATOM 745 O O . LYS A 1 94 ? -17.802 27.459 32.943 1.00 50.25 94 LYS A O 1
ATOM 750 N N . LYS A 1 95 ? -18.600 28.967 31.473 1.00 44.53 95 LYS A N 1
ATOM 751 C CA . LYS A 1 95 ? -18.357 30.150 32.306 1.00 44.53 95 LYS A CA 1
ATOM 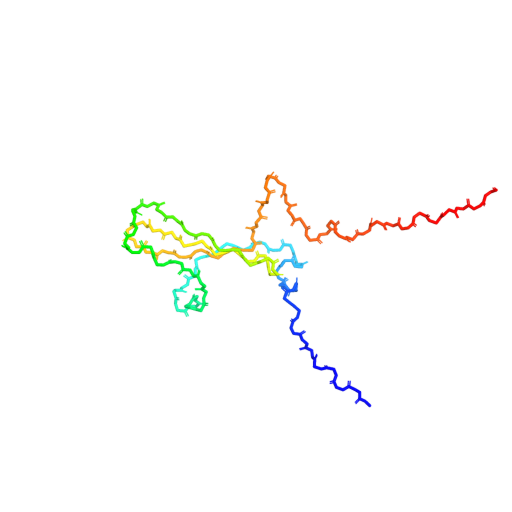752 C C . LYS A 1 95 ? -19.238 30.016 33.554 1.00 44.53 95 LYS A C 1
ATOM 754 O O . LYS A 1 95 ? -20.456 29.921 33.431 1.00 44.53 95 LYS A O 1
ATOM 759 N N . ARG A 1 96 ? -18.626 29.930 34.737 1.00 41.59 96 ARG A N 1
ATOM 760 C CA . ARG A 1 96 ? -19.335 30.124 36.007 1.00 41.59 96 ARG A CA 1
ATOM 761 C C . ARG A 1 96 ? -19.439 31.634 36.199 1.00 41.59 96 ARG A C 1
ATOM 763 O O . ARG A 1 96 ? -18.408 32.299 36.216 1.00 41.59 96 ARG A O 1
ATOM 770 N N . ASN A 1 97 ? -20.665 32.144 36.271 1.00 43.62 97 ASN A N 1
ATOM 771 C CA . ASN A 1 97 ? -20.918 33.498 36.748 1.00 43.62 97 ASN A CA 1
ATOM 772 C C . ASN A 1 97 ? -20.508 33.560 38.223 1.00 43.62 97 ASN A C 1
ATOM 774 O O . ASN A 1 97 ? -20.913 32.692 39.002 1.00 43.62 97 ASN A O 1
ATOM 778 N N . VAL A 1 98 ? -19.703 34.562 38.558 1.00 50.50 98 VAL A N 1
ATOM 779 C CA . VAL A 1 98 ? -19.573 35.123 39.905 1.00 50.50 98 VAL A CA 1
ATOM 780 C C . VAL A 1 98 ? -20.018 36.568 39.787 1.00 50.50 98 VAL A C 1
ATOM 782 O O . VAL A 1 98 ? -19.595 37.198 38.789 1.00 50.50 98 VAL A O 1
#

Organism: Phaedon cochleariae (NCBI:txid80249)

Secondary structure (DSSP, 8-state):
---------TT--HHHHTT---EEE--GGGSTTS-PPP-TTSPTT-EEEEEETTTTEEEEEEESSSEEEEEES--EETTEE--GGGGS------PPP-

Foldseek 3Di:
DDPDPPDPQLQPPVCLVVVHKDKDWDDPVVCVPPPADDCPVPDAFDKDWDADPRNCKIWIWHHHVHIIIMIISFDDDPNHGPRVCPPPDPDPPPDDDD

InterPro domains:
  IPR029526 PiggyBac transposable element-derived protein [PF13843] (14-86)

Radius of gyration: 19.61 Å; chains: 1; bounding box: 55×46×57 Å

pLDDT: mean 70.65, std 20.06, range [34.5, 93.69]

Sequence (98 aa):
MSNRKKFYDPSDNALTAKNIYCIGTLRSDRIEKAPLTDLKKQKRGTSHVLRETKTNLVLIRWHDNSQGTIGTNYYVENGAYASPKDSAKNGQKKKRNV